Protein AF-A0A1M5VW07-F1 (afdb_monomer)

Structure (mmCIF, N/CA/C/O backbone):
data_AF-A0A1M5VW07-F1
#
_entry.id   AF-A0A1M5VW07-F1
#
loop_
_atom_site.group_PDB
_atom_site.id
_atom_site.type_symbol
_atom_site.label_atom_id
_atom_site.label_alt_id
_atom_site.label_comp_id
_atom_site.label_asym_id
_atom_site.label_entity_id
_atom_site.label_seq_id
_atom_site.pdbx_PDB_ins_code
_atom_site.Cartn_x
_atom_site.Cartn_y
_atom_site.Cartn_z
_atom_site.occupancy
_atom_site.B_iso_or_equiv
_atom_site.auth_seq_id
_atom_site.auth_comp_id
_atom_site.auth_asym_id
_atom_site.auth_atom_id
_atom_site.pdbx_PDB_model_num
ATOM 1 N N . MET A 1 1 ? -13.474 -10.052 22.054 1.00 49.66 1 MET A N 1
ATOM 2 C CA . MET A 1 1 ? -12.202 -9.743 21.375 1.00 49.66 1 MET A CA 1
ATOM 3 C C . MET A 1 1 ? -12.563 -9.029 20.099 1.00 49.66 1 MET A C 1
ATOM 5 O O . MET A 1 1 ? -13.302 -9.607 19.306 1.00 49.66 1 MET A O 1
ATOM 9 N N . ASP A 1 2 ? -12.113 -7.790 19.948 1.00 68.94 2 ASP A N 1
ATOM 10 C CA . ASP A 1 2 ? -12.367 -7.028 18.732 1.00 68.94 2 ASP A CA 1
ATOM 11 C C . ASP A 1 2 ? -11.417 -7.500 17.639 1.00 68.94 2 ASP A C 1
ATOM 13 O O . ASP A 1 2 ? -10.211 -7.646 17.833 1.00 68.94 2 ASP A O 1
ATOM 17 N N . LYS A 1 3 ? -12.001 -7.845 16.497 1.00 77.81 3 LYS A N 1
ATOM 18 C CA . LYS A 1 3 ? -11.278 -8.350 15.340 1.00 77.81 3 LYS A CA 1
ATOM 19 C C . LYS A 1 3 ? -10.687 -7.167 14.578 1.00 77.81 3 LYS A C 1
ATOM 21 O O . LYS A 1 3 ? -11.429 -6.273 14.184 1.00 77.81 3 LYS A O 1
ATOM 26 N N . THR A 1 4 ? -9.385 -7.196 14.307 1.00 86.44 4 THR A N 1
ATOM 27 C CA . THR A 1 4 ? -8.758 -6.235 13.390 1.00 86.44 4 THR A CA 1
ATOM 28 C C . THR A 1 4 ? -9.212 -6.488 11.961 1.00 86.44 4 THR A C 1
ATOM 30 O O . THR A 1 4 ? -9.178 -7.622 11.476 1.00 86.44 4 THR A O 1
ATOM 33 N N . TYR A 1 5 ? -9.613 -5.420 11.275 1.00 89.12 5 TYR A N 1
ATOM 34 C CA . TYR A 1 5 ? -9.969 -5.446 9.862 1.00 89.12 5 TYR A CA 1
ATOM 35 C C . TYR A 1 5 ? -8.841 -4.842 9.032 1.00 89.12 5 TYR A C 1
ATOM 37 O O . TYR A 1 5 ? -8.355 -3.756 9.328 1.00 89.12 5 TYR A O 1
ATOM 45 N N . VAL A 1 6 ? -8.447 -5.547 7.973 1.00 91.75 6 VAL A N 1
ATOM 46 C CA . VAL A 1 6 ? -7.487 -5.049 6.984 1.00 91.75 6 VAL A CA 1
ATOM 47 C C . VAL A 1 6 ? -8.265 -4.656 5.736 1.00 91.75 6 VAL A C 1
ATOM 49 O O . VAL A 1 6 ? -8.961 -5.488 5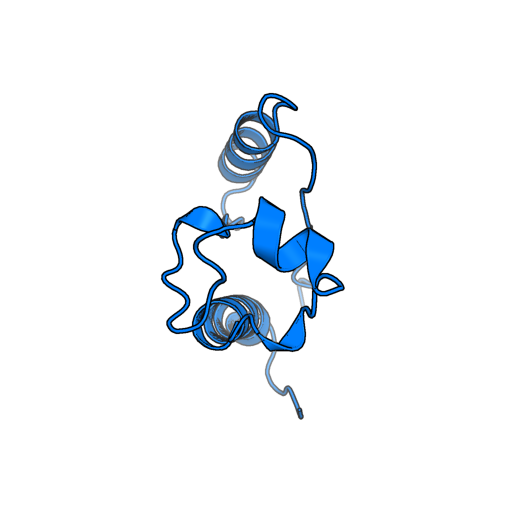.153 1.00 91.75 6 VAL A O 1
ATOM 52 N N . VAL A 1 7 ? -8.149 -3.395 5.324 1.00 93.12 7 VAL A N 1
ATOM 53 C CA . VAL A 1 7 ? -8.812 -2.852 4.132 1.00 93.12 7 VAL A CA 1
ATOM 54 C C . VAL A 1 7 ? -7.746 -2.427 3.129 1.00 93.12 7 VAL A C 1
ATOM 56 O O . VAL A 1 7 ? -6.900 -1.592 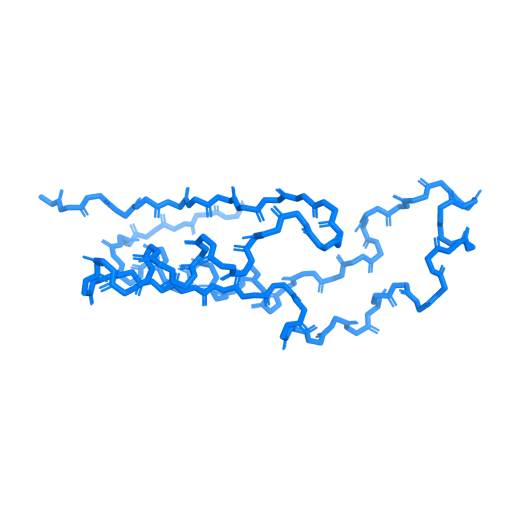3.430 1.00 93.12 7 VAL A O 1
ATOM 59 N N . SER A 1 8 ? -7.781 -3.000 1.924 1.00 95.31 8 SER A N 1
ATOM 60 C CA . SER A 1 8 ? -6.905 -2.590 0.823 1.00 95.31 8 SER A CA 1
ATOM 61 C C . SER A 1 8 ? -7.610 -1.554 -0.050 1.00 95.31 8 SER A C 1
ATOM 63 O O . SER A 1 8 ? -8.713 -1.799 -0.537 1.00 95.31 8 SER A O 1
ATOM 65 N N . ILE A 1 9 ? -6.969 -0.404 -0.263 1.00 94.44 9 ILE A N 1
ATOM 66 C CA . ILE A 1 9 ? -7.482 0.683 -1.103 1.00 94.44 9 ILE A CA 1
ATOM 67 C C . ILE A 1 9 ? -6.561 0.814 -2.316 1.00 94.44 9 ILE A C 1
ATOM 69 O O . ILE A 1 9 ? -5.398 1.192 -2.197 1.00 94.44 9 ILE A O 1
ATOM 73 N N . SER A 1 10 ? -7.085 0.495 -3.499 1.00 94.69 10 SER A N 1
ATOM 74 C CA . SER A 1 10 ? -6.332 0.483 -4.759 1.00 94.69 10 SER A CA 1
ATOM 75 C C . SER A 1 10 ? -7.043 1.297 -5.843 1.00 94.69 10 SER A C 1
ATOM 77 O O . SER A 1 10 ? -8.219 1.633 -5.719 1.00 94.69 10 SER A O 1
ATOM 79 N N . GLY A 1 11 ? -6.313 1.687 -6.890 1.00 94.31 11 GLY A N 1
ATOM 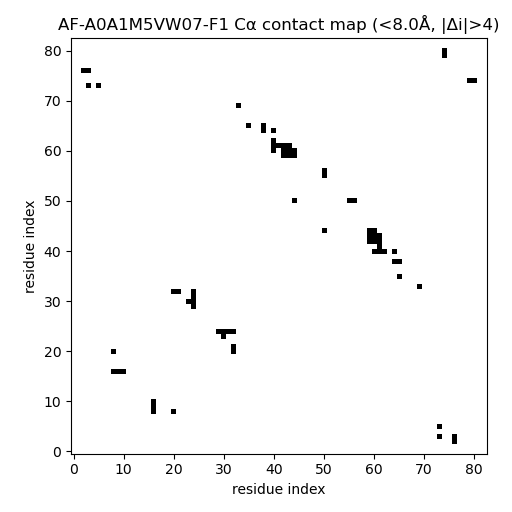80 C CA . GLY A 1 11 ? -6.816 2.590 -7.926 1.00 94.31 11 GLY A CA 1
ATOM 81 C C . GLY A 1 11 ? -5.717 3.416 -8.591 1.00 94.31 11 GLY A C 1
ATOM 82 O O . GLY A 1 11 ? -4.622 3.588 -8.050 1.00 94.31 11 GLY A O 1
ATOM 83 N N . VAL A 1 12 ? -6.012 3.956 -9.772 1.00 93.19 12 VAL A N 1
ATOM 84 C CA . VAL A 1 12 ? -5.069 4.761 -10.567 1.00 93.19 12 VAL A CA 1
ATOM 85 C C . VAL A 1 12 ? -4.697 6.079 -9.881 1.00 93.19 12 VAL A C 1
ATOM 87 O O . VAL A 1 12 ? -5.357 6.520 -8.936 1.00 93.19 12 VAL A O 1
ATOM 90 N N . SER A 1 13 ? -3.619 6.727 -10.326 1.00 90.88 13 SER A N 1
ATOM 91 C CA . SER A 1 13 ? -3.290 8.080 -9.855 1.00 90.88 13 SER A CA 1
ATOM 92 C C . SER A 1 13 ? -4.481 9.027 -10.069 1.00 90.88 13 SER A C 1
ATOM 94 O O . SER A 1 13 ? -5.165 8.942 -11.085 1.00 90.88 13 SER A O 1
ATOM 96 N N . GLY A 1 14 ? -4.774 9.875 -9.081 1.00 94.38 14 GLY A N 1
ATOM 97 C CA . GLY A 1 14 ? -5.930 10.781 -9.110 1.00 94.38 14 GLY A CA 1
ATOM 98 C C . GLY A 1 14 ? -7.288 10.156 -8.757 1.00 94.38 14 GLY A C 1
ATOM 99 O O . GLY A 1 14 ? -8.263 10.888 -8.653 1.00 94.38 14 GLY A O 1
ATOM 100 N N . SER A 1 15 ? -7.384 8.847 -8.488 1.00 95.94 15 SER A N 1
ATOM 101 C CA . SER A 1 15 ? -8.670 8.194 -8.164 1.00 95.94 15 SER A CA 1
ATOM 102 C C . SER A 1 15 ? -9.217 8.482 -6.754 1.00 95.94 15 SER A C 1
ATOM 104 O O . SER A 1 15 ? -10.173 7.841 -6.331 1.00 95.94 15 SER A O 1
ATOM 106 N N . GLY A 1 16 ? -8.584 9.377 -5.986 1.00 96.06 16 GLY A N 1
ATOM 107 C CA . GLY A 1 16 ? -9.034 9.753 -4.639 1.00 96.06 16 GLY A CA 1
ATOM 108 C C . GLY A 1 16 ? -8.666 8.790 -3.500 1.00 96.06 16 GLY A C 1
ATOM 109 O O . GLY A 1 16 ? -9.156 8.981 -2.392 1.00 96.06 16 GLY A O 1
ATOM 110 N N . LYS A 1 17 ? -7.790 7.793 -3.723 1.00 97.31 17 LYS A N 1
ATOM 111 C CA . LYS A 1 17 ? -7.364 6.814 -2.689 1.00 97.31 17 LYS A CA 1
ATOM 112 C C . LYS A 1 17 ? -6.910 7.483 -1.394 1.00 97.31 17 LYS A C 1
ATOM 114 O O . LYS A 1 17 ? -7.451 7.215 -0.336 1.00 97.31 17 LYS A O 1
ATOM 119 N N . THR A 1 18 ? -5.952 8.401 -1.497 1.00 94.69 18 THR A N 1
ATOM 120 C CA . THR A 1 18 ? -5.394 9.101 -0.338 1.00 94.69 18 THR A CA 1
ATOM 121 C C . THR A 1 18 ? -6.463 9.907 0.400 1.00 94.69 18 THR A C 1
ATOM 123 O O . THR A 1 18 ? -6.419 9.994 1.620 1.00 94.69 18 THR A O 1
ATOM 126 N N . THR A 1 19 ? -7.446 10.462 -0.316 1.00 97.50 19 THR A N 1
ATOM 127 C CA . THR A 1 19 ? -8.563 11.197 0.290 1.00 97.50 19 THR A CA 1
ATOM 128 C C . THR A 1 19 ? -9.443 10.274 1.124 1.00 97.50 19 THR A C 1
ATOM 130 O O . THR A 1 19 ? -9.700 10.579 2.284 1.00 97.50 19 THR A O 1
ATOM 133 N N . ILE A 1 20 ? -9.873 9.135 0.567 1.00 96.81 20 ILE A N 1
ATOM 134 C CA . ILE A 1 20 ? -10.725 8.197 1.307 1.00 96.81 20 ILE A CA 1
ATOM 135 C C . ILE A 1 20 ? -9.965 7.529 2.460 1.00 96.81 20 ILE A C 1
ATOM 137 O O . ILE A 1 20 ? -10.523 7.403 3.543 1.00 96.81 20 ILE A O 1
ATOM 141 N N . THR A 1 21 ? -8.683 7.184 2.280 1.00 96.25 21 THR A N 1
ATOM 142 C CA . THR A 1 21 ? -7.840 6.621 3.347 1.00 96.25 21 THR A CA 1
ATOM 143 C C . THR A 1 21 ? -7.722 7.579 4.531 1.00 96.25 21 THR A C 1
ATOM 145 O O . THR A 1 21 ? -7.953 7.166 5.661 1.00 96.25 21 THR A O 1
ATOM 148 N N . LYS A 1 22 ? -7.433 8.865 4.283 1.00 94.81 22 LYS A N 1
ATOM 149 C CA . LYS A 1 22 ? -7.337 9.880 5.345 1.00 94.81 22 LYS A CA 1
ATOM 150 C C . LYS A 1 22 ? -8.663 10.113 6.060 1.00 94.81 22 LYS A C 1
ATOM 152 O O . LYS A 1 22 ? -8.669 10.307 7.268 1.00 94.81 22 LYS A O 1
ATOM 157 N N . GLN A 1 23 ? -9.778 10.088 5.328 1.00 96.50 23 GLN A N 1
ATOM 158 C CA . GLN A 1 23 ? -11.095 10.230 5.943 1.00 96.50 23 GLN A CA 1
ATOM 159 C C . GLN A 1 23 ? -11.424 9.036 6.847 1.00 96.50 23 GLN A C 1
ATOM 161 O O . GLN A 1 23 ? -11.944 9.236 7.935 1.00 96.50 23 GLN A O 1
ATOM 166 N N . LEU A 1 24 ? -11.098 7.812 6.419 1.00 93.38 24 LEU A N 1
ATOM 167 C CA . LEU A 1 24 ? -11.273 6.613 7.243 1.00 93.38 24 LEU A CA 1
ATOM 168 C C . LEU A 1 24 ? -10.401 6.661 8.503 1.00 93.38 24 LEU A C 1
ATOM 170 O O . LEU A 1 24 ? -10.881 6.340 9.581 1.00 93.38 24 LEU A O 1
ATOM 174 N N . GLU A 1 25 ? -9.143 7.083 8.378 1.00 91.75 25 GLU A N 1
ATOM 175 C CA . GLU A 1 25 ? -8.234 7.225 9.522 1.00 91.75 25 GLU A CA 1
ATOM 176 C C . GLU A 1 25 ? -8.706 8.302 10.513 1.00 91.75 25 GLU A C 1
ATOM 178 O O . GLU A 1 25 ? -8.572 8.123 11.716 1.00 91.75 25 GLU A O 1
ATOM 183 N N . ALA A 1 26 ? -9.315 9.390 10.030 1.00 91.81 26 ALA A N 1
ATOM 184 C CA . ALA A 1 26 ? -9.882 10.434 10.884 1.00 91.81 26 ALA A CA 1
ATOM 185 C C . ALA A 1 26 ? -11.212 10.042 11.560 1.00 91.81 26 ALA A C 1
ATOM 187 O O . ALA A 1 26 ? -11.541 10.597 12.604 1.00 91.81 26 ALA A O 1
ATOM 188 N N . GLU A 1 27 ? -11.987 9.130 10.962 1.00 94.62 27 GLU A N 1
ATOM 189 C CA . GLU A 1 27 ? -1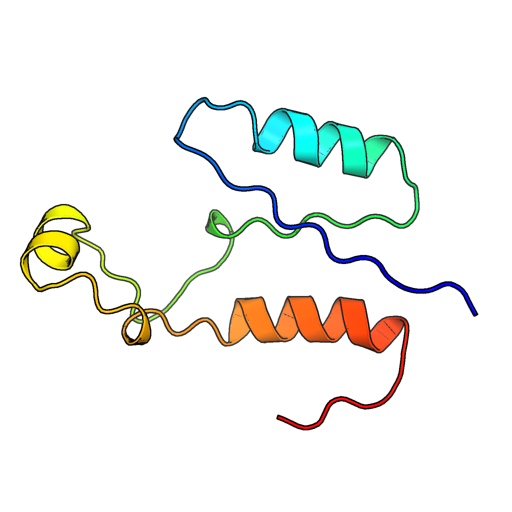3.283 8.669 11.490 1.00 94.62 27 GLU A CA 1
ATOM 190 C C . GLU A 1 27 ? -13.123 7.618 12.605 1.00 94.62 27 GLU A C 1
ATOM 192 O O . GLU A 1 27 ? -13.990 7.489 13.468 1.00 94.62 27 GLU A O 1
ATOM 197 N N . TYR A 1 28 ? -12.025 6.854 12.594 1.00 88.00 28 TYR A N 1
ATOM 198 C CA . TYR A 1 28 ? -11.789 5.751 13.526 1.00 88.00 28 TYR A CA 1
ATOM 199 C C . TYR A 1 28 ? -10.501 5.960 14.334 1.00 88.00 28 TYR A C 1
ATOM 201 O O . TYR A 1 28 ? -9.403 5.789 13.812 1.00 88.00 28 TYR A O 1
ATOM 209 N N . ASP A 1 29 ? -10.634 6.205 15.642 1.00 83.31 29 ASP A N 1
ATOM 210 C CA . ASP A 1 29 ? -9.508 6.446 16.569 1.00 83.31 29 ASP A CA 1
ATOM 211 C C . ASP A 1 29 ? -8.483 5.294 16.654 1.00 83.31 29 ASP A C 1
ATOM 213 O O . ASP A 1 29 ? -7.371 5.466 17.152 1.00 83.31 29 ASP A O 1
ATOM 217 N N . ASN A 1 30 ? -8.857 4.095 16.204 1.00 86.50 30 ASN A N 1
ATOM 218 C CA . ASN A 1 30 ? -8.029 2.890 16.201 1.00 86.50 30 ASN A CA 1
ATOM 219 C C . ASN A 1 30 ? -7.644 2.416 14.788 1.00 86.50 30 ASN A C 1
ATOM 221 O O . ASN A 1 30 ? -7.220 1.268 14.624 1.00 86.50 30 ASN A O 1
ATOM 225 N N . ALA A 1 31 ? -7.805 3.263 13.771 1.00 90.19 31 ALA A N 1
ATOM 226 C CA . ALA A 1 31 ? -7.335 2.990 12.422 1.00 90.19 31 ALA A CA 1
ATOM 227 C C . ALA A 1 31 ? -5.900 3.489 12.217 1.00 90.19 31 ALA A C 1
ATOM 229 O O . ALA A 1 31 ? -5.458 4.469 12.809 1.00 90.19 31 ALA A O 1
ATOM 230 N N . ILE A 1 32 ? -5.175 2.797 11.341 1.00 92.50 32 ILE A N 1
ATOM 231 C CA . ILE A 1 32 ? -3.862 3.215 10.862 1.00 92.50 32 ILE A CA 1
ATOM 232 C C . ILE A 1 32 ? -3.796 3.030 9.351 1.00 92.50 32 ILE A C 1
ATOM 234 O O . ILE A 1 32 ? -4.201 1.988 8.824 1.00 92.50 32 ILE A O 1
ATOM 238 N N . ALA A 1 33 ? -3.273 4.031 8.652 1.00 94.75 33 ALA A N 1
ATOM 239 C CA . ALA A 1 33 ? -2.989 3.953 7.231 1.00 94.75 33 ALA A CA 1
ATOM 240 C C . ALA A 1 33 ? -1.532 3.538 6.970 1.00 94.75 33 ALA A C 1
ATOM 242 O O . ALA A 1 33 ? -0.593 4.133 7.493 1.00 94.75 33 ALA A O 1
ATOM 243 N N . LEU A 1 34 ? -1.342 2.541 6.101 1.00 95.31 34 LEU A N 1
ATOM 244 C CA . LEU A 1 34 ? -0.039 2.201 5.525 1.00 95.31 34 LEU A CA 1
ATOM 245 C C . LEU A 1 34 ? -0.053 2.577 4.039 1.00 95.31 34 LEU A C 1
ATOM 247 O O . LEU A 1 34 ? -0.867 2.053 3.273 1.00 95.31 34 LEU A O 1
ATOM 251 N N . TYR A 1 35 ? 0.840 3.475 3.629 1.00 94.75 35 TYR A N 1
ATOM 252 C CA . TYR A 1 35 ? 0.952 3.950 2.250 1.00 94.75 35 TYR A CA 1
ATOM 253 C C . TYR A 1 35 ? 2.088 3.216 1.543 1.00 94.75 35 TYR A C 1
ATOM 255 O O . TYR A 1 35 ? 3.227 3.267 1.985 1.00 94.75 35 TYR A O 1
ATOM 263 N N . PHE A 1 36 ? 1.792 2.502 0.455 1.00 91.94 36 PHE A N 1
ATOM 264 C CA . PHE A 1 36 ? 2.780 1.669 -0.248 1.00 91.94 36 PHE A CA 1
ATOM 265 C C . PHE A 1 36 ? 3.974 2.474 -0.789 1.00 91.94 36 PHE A C 1
ATOM 267 O O . PHE A 1 36 ? 5.087 1.963 -0.856 1.00 91.94 36 PHE A O 1
ATOM 274 N N . ASP A 1 37 ? 3.739 3.727 -1.169 1.00 90.69 37 ASP A N 1
ATOM 275 C CA . ASP A 1 37 ? 4.724 4.684 -1.671 1.00 90.69 37 ASP A CA 1
ATOM 276 C C . ASP A 1 37 ? 5.661 5.253 -0.594 1.00 90.69 37 ASP A C 1
ATOM 278 O O . ASP A 1 37 ? 6.738 5.731 -0.946 1.00 90.69 37 ASP A O 1
ATOM 282 N N . ASP A 1 38 ? 5.329 5.120 0.695 1.00 93.75 38 ASP A N 1
ATOM 283 C CA . ASP A 1 38 ? 6.226 5.496 1.801 1.00 93.75 38 ASP A CA 1
ATOM 284 C C . 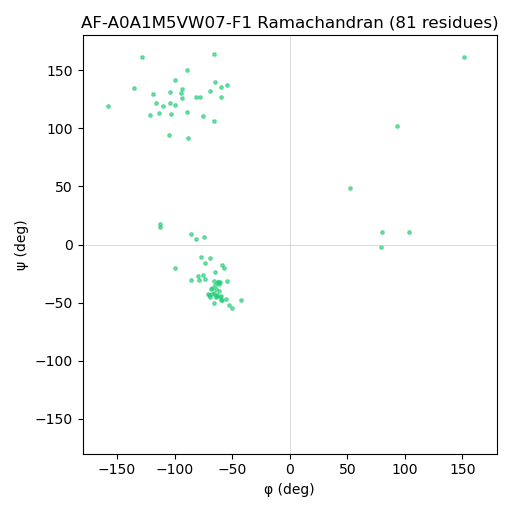ASP A 1 38 ? 7.333 4.452 2.048 1.00 93.75 38 ASP A C 1
ATOM 286 O O . ASP A 1 38 ? 8.292 4.700 2.785 1.00 93.75 38 ASP A O 1
ATOM 290 N N . TYR A 1 39 ? 7.236 3.274 1.424 1.00 93.38 39 TYR A N 1
ATOM 291 C CA . TYR A 1 39 ? 8.196 2.188 1.595 1.00 93.38 39 TYR A CA 1
ATOM 292 C C . TYR A 1 39 ? 9.280 2.222 0.523 1.00 93.38 39 TYR A C 1
ATOM 294 O O . TYR A 1 39 ? 9.021 2.278 -0.680 1.00 93.38 39 TYR A O 1
ATOM 302 N N . HIS A 1 40 ? 10.529 2.078 0.963 1.00 91.06 40 HIS A N 1
ATOM 303 C CA . HIS A 1 40 ? 11.642 1.830 0.061 1.00 91.06 40 HIS A CA 1
ATOM 304 C C . HIS A 1 40 ? 11.833 0.325 -0.154 1.00 91.06 40 HIS A C 1
ATOM 306 O O . HIS A 1 40 ? 12.217 -0.407 0.760 1.00 91.06 40 HIS A O 1
ATOM 312 N N . PHE A 1 41 ? 11.607 -0.138 -1.382 1.00 91.00 41 PHE A N 1
ATOM 313 C CA . PHE A 1 41 ? 11.823 -1.530 -1.767 1.00 91.00 41 PHE A CA 1
ATOM 314 C C . PHE A 1 41 ? 13.123 -1.648 -2.565 1.00 91.00 41 PHE A C 1
ATOM 316 O O . PHE A 1 41 ? 13.204 -1.180 -3.698 1.00 91.00 41 PHE A O 1
ATOM 323 N N . ALA A 1 42 ? 14.131 -2.312 -1.992 1.00 84.56 42 ALA A N 1
ATOM 324 C CA . ALA A 1 42 ? 15.492 -2.357 -2.543 1.00 84.56 42 ALA A CA 1
ATOM 325 C C . ALA A 1 42 ? 15.581 -2.845 -4.005 1.00 84.56 42 ALA A C 1
ATOM 327 O O . ALA A 1 42 ? 16.451 -2.404 -4.746 1.00 84.56 42 ALA A O 1
ATOM 328 N N . ASN A 1 43 ? 14.673 -3.733 -4.422 1.00 84.81 43 ASN A N 1
ATOM 329 C CA . ASN A 1 43 ? 14.628 -4.292 -5.779 1.00 84.81 43 ASN A CA 1
ATOM 330 C C . ASN A 1 43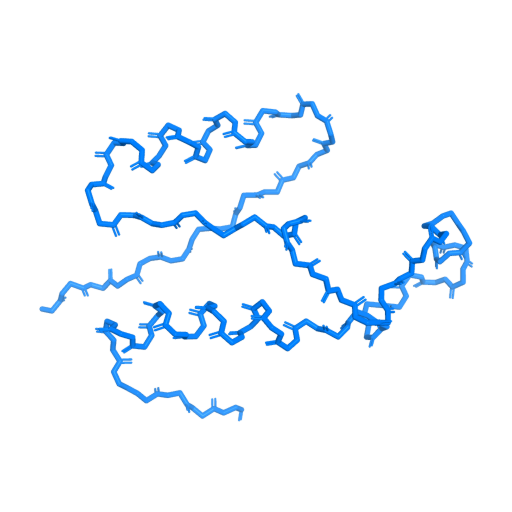 ? 13.391 -3.841 -6.574 1.00 84.81 43 ASN A C 1
ATOM 332 O O . ASN A 1 43 ? 13.028 -4.487 -7.557 1.00 84.81 43 ASN A O 1
ATOM 336 N N . ALA A 1 44 ? 12.711 -2.766 -6.153 1.00 89.50 44 ALA A N 1
ATOM 337 C CA . ALA A 1 44 ? 11.592 -2.248 -6.931 1.00 89.50 44 ALA A CA 1
ATOM 338 C C . ALA A 1 44 ? 12.058 -1.840 -8.341 1.00 89.50 44 ALA A C 1
ATOM 340 O O . ALA A 1 44 ? 13.085 -1.169 -8.486 1.00 89.50 44 ALA A O 1
ATOM 341 N N . PRO A 1 45 ? 11.299 -2.202 -9.387 1.00 91.12 45 PRO A N 1
ATOM 342 C CA . PRO A 1 45 ? 11.575 -1.738 -10.735 1.00 91.12 45 PRO A CA 1
ATOM 343 C C . PRO A 1 45 ? 11.522 -0.209 -10.802 1.00 91.12 45 PRO A C 1
ATOM 345 O O . PRO A 1 45 ? 10.526 0.400 -10.423 1.00 91.12 45 PRO A O 1
ATOM 348 N N . THR A 1 46 ? 12.581 0.412 -11.316 1.00 89.44 46 THR A N 1
ATOM 349 C CA . THR A 1 46 ? 12.659 1.872 -11.490 1.00 89.44 46 THR A CA 1
ATOM 350 C C . THR A 1 46 ? 12.050 2.334 -12.813 1.00 89.44 46 THR A C 1
ATOM 352 O O . THR A 1 46 ? 11.493 3.425 -12.896 1.00 89.44 46 THR A O 1
ATOM 355 N N . ASP A 1 47 ? 12.112 1.486 -13.844 1.00 93.44 47 ASP A N 1
ATOM 356 C CA . ASP A 1 47 ? 11.443 1.684 -15.129 1.00 93.44 47 ASP A CA 1
ATOM 357 C C . ASP A 1 47 ? 10.225 0.758 -15.230 1.00 93.44 47 ASP A C 1
ATOM 359 O O . ASP A 1 47 ? 10.318 -0.405 -15.643 1.00 93.44 47 ASP A O 1
ATOM 363 N N . PHE A 1 48 ? 9.060 1.292 -14.857 1.00 90.94 48 PHE A N 1
ATOM 364 C CA . PHE A 1 48 ? 7.799 0.559 -14.923 1.00 90.94 48 PHE A CA 1
ATOM 365 C C . PHE A 1 48 ? 7.418 0.157 -16.352 1.00 90.94 48 PHE A C 1
ATOM 367 O O . PHE A 1 48 ? 6.837 -0.910 -16.541 1.00 90.94 48 PHE A O 1
ATOM 374 N N . ALA A 1 49 ? 7.762 0.952 -17.371 1.00 93.75 49 ALA A N 1
ATOM 375 C CA . ALA A 1 49 ? 7.423 0.631 -18.755 1.00 93.75 49 ALA A CA 1
ATOM 376 C C . ALA A 1 49 ? 8.232 -0.575 -19.255 1.00 93.75 49 ALA A C 1
ATOM 378 O O . ALA A 1 49 ? 7.676 -1.485 -19.873 1.00 93.75 49 ALA A O 1
ATOM 379 N N . SER A 1 50 ? 9.532 -0.610 -18.956 1.00 95.12 50 SER A N 1
ATOM 380 C CA . SER A 1 50 ? 10.394 -1.765 -19.223 1.00 95.12 50 SER A CA 1
ATOM 381 C C . SER A 1 50 ? 9.963 -2.990 -18.418 1.00 95.12 50 SER A C 1
ATOM 383 O O . SER A 1 50 ? 9.845 -4.083 -18.972 1.00 95.12 50 SER A O 1
ATOM 385 N N . TRP A 1 51 ? 9.652 -2.818 -17.132 1.00 95.44 51 TRP A N 1
ATOM 386 C CA . TRP A 1 51 ? 9.191 -3.908 -16.272 1.00 95.44 51 TRP A CA 1
ATOM 387 C C . TRP A 1 51 ? 7.904 -4.556 -16.792 1.00 95.44 51 TRP A C 1
ATOM 389 O O . TRP A 1 51 ? 7.841 -5.782 -16.901 1.00 95.44 51 TRP A O 1
ATOM 399 N N . VAL A 1 52 ? 6.923 -3.753 -17.217 1.00 94.94 52 VAL A N 1
ATOM 400 C CA . VAL A 1 52 ? 5.702 -4.261 -17.859 1.00 94.94 52 VAL A CA 1
ATOM 401 C C . VAL A 1 52 ? 6.035 -5.021 -19.145 1.00 94.94 52 VAL A C 1
ATOM 403 O O . VAL A 1 52 ? 5.554 -6.136 -19.334 1.00 94.94 52 VAL A O 1
ATOM 406 N N . LYS A 1 53 ? 6.911 -4.480 -20.004 1.00 96.44 53 LYS A N 1
ATOM 407 C CA . LYS A 1 53 ? 7.328 -5.145 -21.256 1.00 96.44 53 LYS A CA 1
ATOM 408 C C . LYS A 1 53 ? 8.039 -6.482 -21.029 1.00 96.44 53 LYS A C 1
ATOM 410 O O . LYS A 1 53 ? 7.903 -7.378 -21.855 1.00 96.44 53 LYS A O 1
ATOM 415 N N . ARG A 1 54 ? 8.778 -6.635 -19.925 1.00 95.25 54 ARG A N 1
ATOM 416 C CA . ARG A 1 54 ? 9.447 -7.892 -19.537 1.00 95.25 54 ARG A CA 1
ATOM 417 C C . ARG A 1 54 ? 8.519 -8.898 -18.840 1.00 95.25 54 ARG A C 1
ATOM 419 O O . ARG A 1 54 ? 8.998 -9.941 -18.405 1.00 95.25 54 ARG A O 1
ATOM 426 N N . GLY A 1 55 ? 7.220 -8.605 -18.730 1.00 94.94 55 GLY A N 1
ATOM 427 C CA . GLY A 1 55 ? 6.215 -9.517 -18.178 1.00 94.94 55 GLY A CA 1
ATOM 428 C C . GLY A 1 55 ? 5.747 -9.193 -16.758 1.00 94.94 55 GLY A C 1
ATOM 429 O O . GLY A 1 55 ? 5.054 -10.016 -16.170 1.00 94.94 55 GLY A O 1
ATOM 430 N N . ALA A 1 56 ? 6.096 -8.021 -16.212 1.00 94.12 56 ALA A N 1
ATOM 431 C CA . ALA A 1 56 ? 5.597 -7.525 -14.927 1.00 94.12 56 ALA A CA 1
ATOM 432 C C . ALA A 1 56 ? 5.765 -8.525 -13.761 1.00 94.12 56 ALA A C 1
ATOM 434 O O . ALA A 1 56 ? 4.830 -8.795 -13.008 1.00 94.12 56 ALA A O 1
ATOM 435 N N . ASN A 1 57 ? 6.960 -9.105 -13.605 1.00 93.62 57 ASN A N 1
ATOM 436 C CA . ASN A 1 57 ? 7.208 -10.079 -12.543 1.00 93.62 57 ASN A CA 1
ATOM 437 C C . ASN A 1 57 ? 7.120 -9.418 -11.156 1.00 93.62 57 ASN A C 1
ATOM 439 O O . ASN A 1 57 ? 8.027 -8.696 -10.735 1.00 93.62 57 ASN A O 1
ATOM 443 N N . TYR A 1 58 ? 6.039 -9.700 -10.426 1.00 90.19 58 TYR A N 1
ATOM 444 C CA . TYR A 1 58 ? 5.798 -9.160 -9.087 1.00 90.19 58 TYR A CA 1
ATOM 445 C C . TYR A 1 58 ? 6.817 -9.633 -8.043 1.00 90.19 58 TYR A C 1
ATOM 447 O O . TYR A 1 58 ? 7.057 -8.914 -7.082 1.00 90.19 58 TYR A O 1
ATOM 455 N N . ASN A 1 59 ? 7.488 -10.775 -8.247 1.00 90.69 59 ASN A N 1
ATOM 456 C CA . ASN A 1 59 ? 8.514 -11.272 -7.317 1.00 90.69 59 ASN A CA 1
ATOM 457 C C . ASN A 1 59 ? 9.797 -10.413 -7.298 1.00 90.69 59 ASN A C 1
ATOM 459 O O . ASN A 1 59 ? 10.657 -10.619 -6.430 1.00 90.69 59 ASN A O 1
ATOM 463 N N . GLU A 1 60 ? 9.944 -9.484 -8.256 1.00 90.88 60 GLU A N 1
ATOM 464 C CA . GLU A 1 60 ? 10.987 -8.446 -8.240 1.00 90.88 60 GLU A CA 1
ATOM 465 C C . GLU 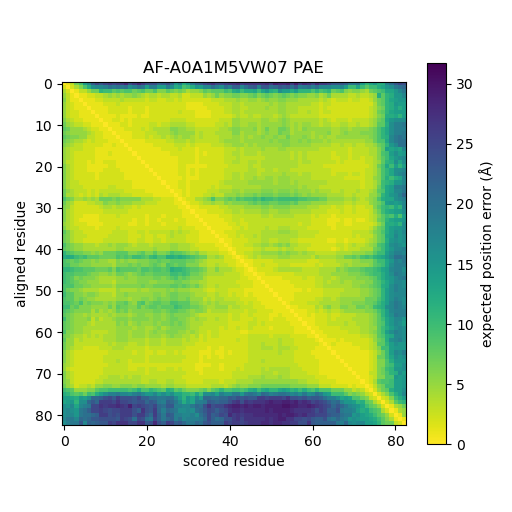A 1 60 ? 10.768 -7.479 -7.059 1.00 90.88 60 GLU A C 1
ATOM 467 O O . GLU A 1 60 ? 11.730 -7.040 -6.431 1.00 90.88 60 GLU A O 1
ATOM 472 N N . TRP A 1 61 ? 9.514 -7.246 -6.659 1.00 91.44 61 TRP A N 1
ATOM 473 C CA . TRP A 1 61 ? 9.186 -6.455 -5.478 1.00 91.44 61 TRP A CA 1
ATOM 474 C C . TRP A 1 61 ? 9.457 -7.250 -4.198 1.00 91.44 61 TRP A C 1
ATOM 476 O O . TRP A 1 61 ? 8.756 -8.206 -3.868 1.00 91.44 61 TRP A O 1
ATOM 486 N N . LYS A 1 62 ? 10.480 -6.839 -3.448 1.00 92.31 62 LYS A N 1
ATOM 487 C CA . LYS A 1 62 ? 10.769 -7.371 -2.108 1.00 92.31 62 LYS A CA 1
ATOM 488 C C . LYS A 1 62 ? 10.003 -6.567 -1.069 1.00 92.31 62 LYS A C 1
ATOM 490 O O . LYS A 1 62 ? 10.461 -5.515 -0.637 1.00 92.31 62 LYS A O 1
ATOM 495 N N . LEU A 1 63 ? 8.801 -7.043 -0.747 1.00 93.00 63 LEU A N 1
ATOM 496 C CA . LEU A 1 63 ? 7.821 -6.349 0.095 1.00 93.00 63 LEU A CA 1
ATOM 497 C C . LEU A 1 63 ? 8.017 -6.582 1.598 1.00 93.00 63 LEU A C 1
ATOM 499 O O . LEU A 1 63 ? 7.164 -6.179 2.384 1.00 93.00 63 LEU A O 1
ATOM 503 N N . ASP A 1 64 ? 9.120 -7.210 2.005 1.00 93.31 64 ASP A N 1
ATOM 504 C CA . ASP A 1 64 ? 9.446 -7.541 3.393 1.00 93.31 64 ASP A CA 1
ATOM 505 C C . ASP A 1 64 ? 9.148 -6.418 4.407 1.00 93.31 64 ASP A C 1
ATOM 507 O O . ASP A 1 64 ? 8.467 -6.712 5.391 1.00 93.31 64 ASP A O 1
ATOM 511 N N . PRO A 1 65 ? 9.543 -5.139 4.194 1.00 93.00 65 PRO A N 1
ATOM 512 C CA . PRO A 1 65 ? 9.242 -4.084 5.166 1.00 93.00 65 PRO A CA 1
ATOM 513 C C . PRO A 1 65 ? 7.739 -3.774 5.271 1.00 93.00 65 PRO A C 1
ATOM 515 O O . PRO A 1 65 ? 7.229 -3.569 6.369 1.00 93.00 65 PRO A O 1
ATOM 518 N N . PHE A 1 66 ? 7.006 -3.808 4.155 1.00 94.19 66 PHE A N 1
ATOM 519 C CA . PHE A 1 66 ? 5.557 -3.579 4.143 1.00 94.19 66 PHE A CA 1
ATOM 520 C C . PHE A 1 66 ? 4.807 -4.731 4.818 1.00 94.19 66 PHE A C 1
ATOM 522 O O . PHE A 1 66 ? 3.936 -4.519 5.659 1.00 94.19 66 PHE A O 1
ATOM 529 N N . VAL A 1 67 ? 5.184 -5.972 4.493 1.00 93.19 67 VAL A N 1
ATOM 530 C CA . VAL A 1 67 ? 4.618 -7.176 5.116 1.00 93.19 67 VAL A CA 1
ATOM 531 C C . VAL A 1 67 ? 4.901 -7.192 6.616 1.00 93.19 67 VAL A C 1
ATOM 533 O O . VAL A 1 67 ? 4.019 -7.563 7.389 1.00 93.19 67 VAL A O 1
ATOM 536 N N . HIS A 1 68 ? 6.097 -6.776 7.037 1.00 93.56 68 HIS A N 1
ATOM 537 C CA . HIS A 1 68 ? 6.450 -6.672 8.448 1.00 93.56 68 HIS A CA 1
ATOM 538 C C . HIS A 1 68 ? 5.518 -5.716 9.200 1.00 93.56 68 HIS A C 1
ATOM 540 O O . HIS A 1 68 ? 4.990 -6.095 10.242 1.00 93.56 68 HIS A O 1
ATOM 546 N N . ASP A 1 69 ? 5.258 -4.522 8.666 1.00 93.12 69 ASP A N 1
ATOM 547 C CA . ASP A 1 69 ? 4.367 -3.558 9.317 1.00 93.12 69 ASP A CA 1
ATOM 548 C C . ASP A 1 69 ? 2.909 -4.029 9.332 1.00 93.12 69 ASP A C 1
ATOM 550 O O . ASP A 1 69 ? 2.261 -3.962 10.378 1.00 93.12 69 ASP A O 1
ATOM 554 N N . VAL A 1 70 ? 2.400 -4.586 8.225 1.00 92.12 70 VAL A N 1
ATOM 555 C CA . VAL A 1 70 ? 1.051 -5.181 8.186 1.00 92.12 70 VAL A CA 1
ATOM 556 C C . VAL A 1 70 ? 0.911 -6.250 9.270 1.00 92.12 70 VAL A C 1
ATOM 558 O O . VAL A 1 70 ? -0.065 -6.241 10.020 1.00 92.12 70 VAL A O 1
ATOM 561 N N . LYS A 1 71 ? 1.901 -7.145 9.393 1.00 90.69 71 LYS A N 1
ATOM 562 C CA . LYS A 1 71 ? 1.922 -8.169 10.443 1.00 90.69 71 LYS A CA 1
ATOM 563 C C . LYS A 1 71 ? 2.011 -7.553 11.825 1.00 90.69 71 LYS A C 1
ATOM 565 O O . LYS A 1 71 ? 1.216 -7.934 12.669 1.00 90.69 71 LYS A O 1
ATOM 570 N N . ARG A 1 72 ? 2.884 -6.567 12.049 1.00 89.44 72 ARG A N 1
ATOM 571 C CA . ARG A 1 72 ? 3.004 -5.875 13.339 1.00 89.44 72 ARG A CA 1
ATOM 572 C C . ARG A 1 72 ? 1.646 -5.356 13.798 1.00 89.44 72 ARG A C 1
ATOM 574 O O . ARG A 1 72 ? 1.229 -5.676 14.905 1.00 89.44 72 ARG A O 1
ATOM 581 N N . TYR A 1 73 ? 0.928 -4.609 12.963 1.00 86.88 73 TYR A N 1
ATOM 582 C CA . TYR A 1 73 ? -0.363 -4.024 13.348 1.00 86.88 73 TYR A CA 1
ATOM 583 C C . TYR A 1 73 ? -1.502 -5.044 13.432 1.00 86.88 73 TYR A C 1
ATOM 585 O O . TYR A 1 73 ? -2.400 -4.893 14.258 1.00 86.88 73 TYR A O 1
ATOM 593 N N . TYR A 1 74 ? -1.445 -6.113 12.639 1.00 84.06 74 TYR A N 1
ATOM 594 C CA . TYR A 1 74 ? -2.390 -7.219 12.754 1.00 84.06 74 TYR A CA 1
ATOM 595 C C . TYR A 1 74 ? -2.162 -8.050 14.032 1.00 84.06 74 TYR A C 1
ATOM 597 O O . TYR A 1 74 ? -3.114 -8.387 14.733 1.00 84.06 74 TYR A O 1
ATOM 605 N N . GLU A 1 75 ? -0.904 -8.340 14.370 1.00 73.75 75 GLU A N 1
ATOM 606 C CA . GLU A 1 75 ? -0.489 -9.180 15.501 1.00 73.75 75 GLU A CA 1
ATOM 607 C C . GLU A 1 75 ? -0.537 -8.451 16.843 1.00 73.75 75 GLU A C 1
ATOM 609 O O . GLU A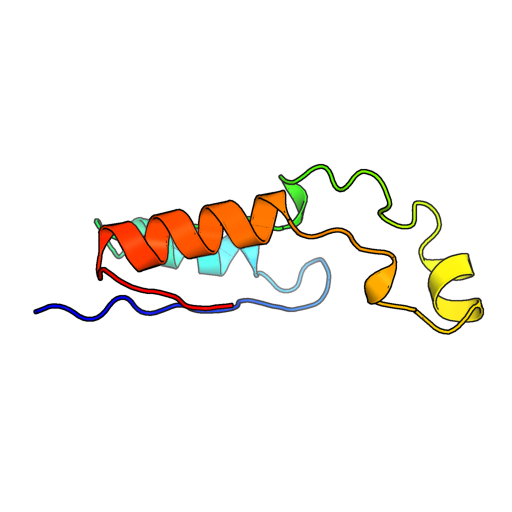 1 75 ? -0.848 -9.071 17.859 1.00 73.75 75 GLU A O 1
ATOM 614 N N . THR A 1 76 ? -0.321 -7.129 16.856 1.00 63.28 76 THR A N 1
ATOM 615 C CA . THR A 1 76 ? -0.545 -6.297 18.055 1.00 63.28 76 THR A CA 1
ATOM 616 C C . THR A 1 76 ? -1.996 -6.427 18.543 1.00 63.28 76 THR A C 1
ATOM 618 O O . THR A 1 76 ? -2.279 -6.201 19.716 1.00 63.28 76 THR A O 1
ATOM 621 N N . ALA A 1 77 ? -2.907 -6.865 17.666 1.00 58.19 77 ALA A N 1
ATOM 622 C CA . ALA A 1 77 ? -4.283 -7.185 18.004 1.00 58.19 77 ALA A CA 1
ATOM 623 C C . ALA A 1 77 ? -4.585 -8.687 18.193 1.00 58.19 77 ALA A C 1
ATOM 625 O O . ALA A 1 77 ? -5.587 -8.994 18.831 1.00 58.19 77 ALA A O 1
ATOM 626 N N . ASN A 1 78 ? -3.777 -9.625 17.672 1.00 48.12 78 ASN A N 1
ATOM 627 C CA . ASN A 1 78 ? -3.986 -11.078 17.815 1.00 48.12 78 ASN A CA 1
ATOM 628 C C . ASN A 1 78 ? -2.686 -11.890 17.622 1.00 48.12 78 ASN A C 1
ATOM 630 O O . ASN A 1 78 ? -2.110 -11.913 16.538 1.00 48.12 78 ASN A O 1
ATOM 634 N N . LEU A 1 79 ? -2.264 -12.629 18.653 1.00 39.91 79 LEU A N 1
ATOM 635 C CA . LEU A 1 79 ? -1.110 -13.536 18.612 1.00 39.91 79 LEU A CA 1
ATOM 636 C C . LEU A 1 79 ? -1.305 -14.722 17.639 1.00 39.91 79 LEU A C 1
ATOM 638 O O . LEU A 1 79 ? -2.351 -15.368 17.629 1.00 39.91 79 LEU A O 1
ATOM 642 N N . THR A 1 80 ? -0.200 -15.027 16.941 1.00 33.88 80 THR A N 1
ATOM 643 C CA . THR A 1 80 ? 0.146 -16.209 16.1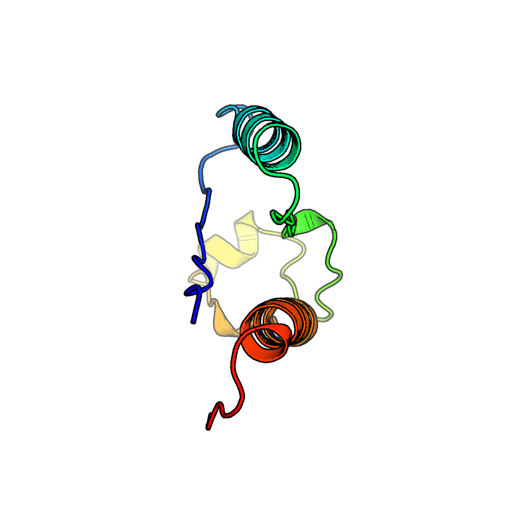19 1.00 33.88 80 THR A CA 1
ATOM 644 C C . THR A 1 80 ? -0.146 -16.126 14.611 1.00 33.88 80 THR A C 1
ATOM 646 O O . THR A 1 80 ? -1.252 -16.394 14.149 1.00 33.88 80 THR A O 1
ATOM 649 N N . ILE A 1 81 ? 0.917 -15.886 13.827 1.00 38.16 81 ILE A N 1
ATOM 650 C CA . ILE A 1 81 ? 0.993 -16.139 12.379 1.00 38.16 81 ILE A CA 1
ATOM 651 C C . ILE A 1 81 ? 2.107 -17.165 12.111 1.00 38.16 81 ILE A C 1
ATOM 653 O O . ILE A 1 81 ? 3.241 -16.982 12.550 1.00 38.16 81 ILE A O 1
ATOM 657 N N . PHE A 1 82 ? 1.798 -18.221 11.353 1.00 31.48 82 PHE A N 1
ATOM 658 C CA . PHE A 1 82 ? 2.794 -19.029 10.638 1.00 31.48 82 PHE A CA 1
ATOM 659 C C . PHE A 1 82 ? 2.821 -18.597 9.167 1.00 31.48 82 PHE A C 1
ATOM 661 O O . PHE A 1 82 ? 1.779 -18.235 8.616 1.00 31.48 82 PHE A O 1
ATOM 668 N N . PHE A 1 83 ? 4.023 -18.570 8.585 1.00 43.94 83 PHE A N 1
ATOM 669 C CA . PHE A 1 83 ? 4.280 -18.217 7.184 1.00 43.94 83 PHE A CA 1
ATOM 670 C C . PHE A 1 83 ? 3.862 -19.340 6.237 1.00 43.94 83 PHE A C 1
ATOM 672 O O . PHE A 1 83 ? 4.092 -20.517 6.600 1.00 43.94 83 PHE A O 1
#

Solvent-accessible surface area (backbone atoms only — not comparable to full-atom values): 5651 Å² total; per-residue (Å²): 134,82,78,85,81,86,82,88,82,83,76,63,91,89,68,49,57,72,58,55,52,51,51,52,39,73,72,32,97,86,52,79,86,84,62,77,84,79,56,88,42,94,50,48,75,86,51,60,69,60,39,49,74,75,65,52,66,66,83,49,50,55,53,62,71,60,55,49,52,55,47,49,65,52,39,78,68,47,86,87,85,85,136

Mean predicted aligned error: 6.19 Å

Organism: NCBI:txid411959

Foldseek 3Di:
DDADDDDDQDDDPPPCSVVVQVVVCVVDVLDDDDDPVVDDFPQDDPDPVVCVVVPVPPVSGPCVVVVVVVCVSNVVVPDDDDD

Secondary structure (DSSP, 8-state):
-PPPP-------TTSSHHHHHHHHHHH-TT-----GGGS--TT--S-HHHHHHTT--GGGS--HHHHHHHHHHHHTTS-----

InterPro domains:
  IPR027417 P-loop containing nucleoside triphosphate hydrolase [G3DSA:3.40.50.300] (1-81)
  IPR027417 P-loop containing nucleoside triphosphate hydrolase [SSF52540] (1-74)

pLDDT: mean 86.61, std 15.54, range [31.48, 97.5]

Radius of gyration: 15.5 Å; Cα contacts (8 Å, |Δi|>4): 37; chains: 1; bounding box: 29×30×43 Å

Sequence (83 aa):
MDKTYVVSISGVSGSGKTTITKQLEAEYDNAIALYFDDYHFANAPTDFASWVKRGANYNEWKLDPFVHDVKRYYETANLTIFF